Protein AF-A0A1I2AEE7-F1 (afdb_monomer)

Foldseek 3Di:
DPVLVVVVVVLVVQLVVLVVLVVVCVVVVPPVSVVVSVVSNVVSVVVVVVSDVVVDPPD

Radius of gyration: 13.91 Å; Cα contacts (8 Å, |Δi|>4): 23; chains: 1; bounding box: 38×20×33 Å

Mean predicted aligned error: 8.77 Å

Organism: NCBI:txid930128

Sequence (59 aa):
MSRIKIYFLLLAIFAVLSIAFIGVAIAERSIILAIVCIAGVYLSFTLARKLRDHVGPVS

Solvent-accessible surface area (backbone atoms only — not comparable to full-atom values): 3379 Å² total; per-residue (Å²): 130,66,69,66,61,52,54,51,50,53,51,49,53,51,50,53,50,39,56,52,50,49,54,52,21,62,75,69,70,37,67,69,50,49,55,53,36,54,52,49,49,52,50,51,51,52,49,50,52,50,55,46,60,78,66,44,85,90,121

pLDDT: mean 74.48, std 9.37, range [42.84, 88.25]

Nearest PDB structures (foldseek):
  7kae-assembly1_A  TM=7.847E-01  e=5.883E+00  Escherichi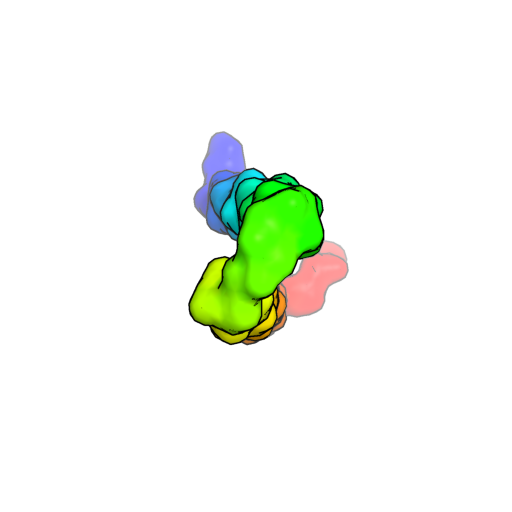a coli

InterPro domains:
  IPR035211 Protein of unknown function DUF5325 [PF17259] (1-52)

Secondary structure (DSSP, 8-state):
--HHHHHHHHHHHHHHHHHHHHHHHHHTT-HHHHHHHHHHHHHHHHHHHHHHHHH----

Structure (mmCIF, N/CA/C/O backbone):
data_AF-A0A1I2AEE7-F1
#
_entry.id   AF-A0A1I2AEE7-F1
#
loop_
_atom_site.group_PDB
_atom_site.id
_atom_site.type_symbol
_atom_site.label_atom_id
_atom_site.label_alt_id
_atom_site.label_comp_id
_atom_site.label_asym_id
_atom_site.label_entity_id
_atom_site.label_seq_id
_atom_site.pdbx_PDB_ins_code
_atom_site.Cartn_x
_atom_site.Cartn_y
_atom_site.Cartn_z
_atom_site.oc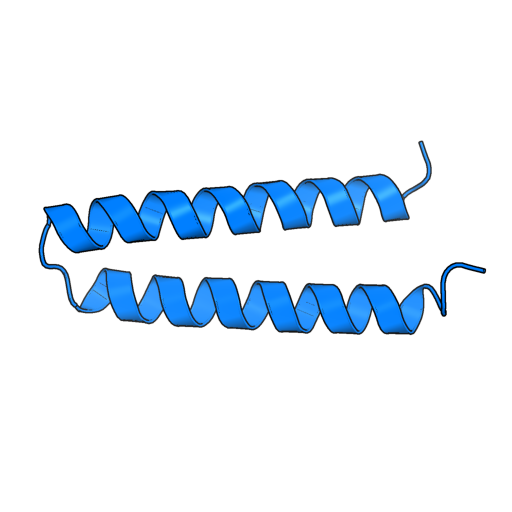cupancy
_atom_site.B_iso_or_equiv
_atom_site.auth_seq_id
_atom_site.auth_comp_id
_atom_site.auth_asym_id
_atom_site.auth_atom_id
_atom_site.pdbx_PDB_model_num
ATOM 1 N N . MET A 1 1 ? -9.952 13.666 20.085 1.00 50.41 1 MET A N 1
ATOM 2 C CA . MET A 1 1 ? -9.949 13.377 18.630 1.00 50.41 1 MET A CA 1
ATOM 3 C C . MET A 1 1 ? -10.733 12.084 18.408 1.00 50.41 1 MET A C 1
ATOM 5 O O . MET A 1 1 ? -10.378 11.088 19.023 1.00 50.41 1 MET A O 1
ATOM 9 N N . SER A 1 2 ? -11.828 12.078 17.639 1.00 68.25 2 SER A N 1
ATOM 10 C CA . SER A 1 2 ? -12.625 10.851 17.440 1.00 68.25 2 SER A CA 1
ATOM 11 C C . SER A 1 2 ? -11.789 9.770 16.740 1.00 68.25 2 SER A C 1
ATOM 13 O O .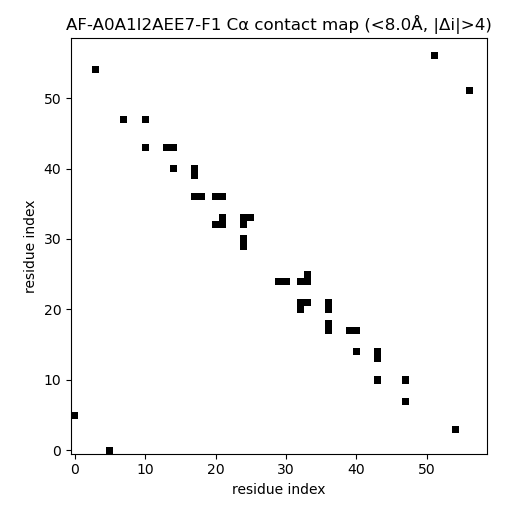 SER A 1 2 ? -11.135 10.075 15.741 1.00 68.25 2 SER A O 1
ATOM 15 N N . ARG A 1 3 ? -11.796 8.527 17.253 1.00 71.88 3 ARG A N 1
ATOM 16 C CA . ARG A 1 3 ? -10.952 7.412 16.763 1.00 71.88 3 ARG A CA 1
ATOM 17 C C . ARG A 1 3 ? -11.073 7.200 15.249 1.00 71.88 3 ARG A C 1
ATOM 19 O O . ARG A 1 3 ? -10.091 6.904 14.585 1.00 71.88 3 ARG A O 1
ATOM 26 N N . ILE A 1 4 ? -12.249 7.466 14.692 1.00 72.88 4 ILE A N 1
ATOM 27 C CA . ILE A 1 4 ? -12.562 7.339 13.263 1.00 72.88 4 ILE A CA 1
ATOM 28 C C . ILE A 1 4 ? -11.735 8.310 12.406 1.00 72.88 4 ILE A C 1
ATOM 30 O O . ILE A 1 4 ? -11.232 7.932 11.352 1.00 72.88 4 ILE A O 1
ATOM 34 N N . LYS A 1 5 ? -11.534 9.549 12.881 1.00 77.19 5 LYS A N 1
ATOM 35 C CA . LYS A 1 5 ? -10.704 10.548 12.187 1.00 77.19 5 LYS A CA 1
ATOM 36 C C . LYS A 1 5 ? -9.243 10.105 12.126 1.00 77.19 5 LYS A C 1
ATOM 38 O O . LYS A 1 5 ? -8.580 10.366 11.132 1.00 77.19 5 LYS A O 1
ATOM 43 N N . ILE A 1 6 ? -8.765 9.407 13.158 1.00 83.56 6 ILE A N 1
ATOM 44 C CA . ILE A 1 6 ? -7.405 8.854 13.206 1.00 83.56 6 ILE A CA 1
ATOM 45 C C . ILE A 1 6 ? -7.265 7.709 12.196 1.00 83.56 6 ILE A C 1
ATOM 47 O O . ILE A 1 6 ? -6.304 7.702 11.435 1.00 83.56 6 ILE A O 1
ATOM 51 N N . TYR A 1 7 ? -8.240 6.794 12.118 1.00 78.06 7 TYR A N 1
ATOM 52 C CA . TYR A 1 7 ? -8.240 5.734 11.100 1.00 78.06 7 TYR A CA 1
ATOM 53 C C . TYR A 1 7 ? -8.294 6.291 9.676 1.00 78.06 7 TYR A C 1
ATOM 55 O O . TYR A 1 7 ? -7.572 5.811 8.808 1.00 78.06 7 TYR A O 1
ATOM 63 N N . PHE A 1 8 ? -9.096 7.331 9.438 1.00 77.50 8 PHE A N 1
ATOM 64 C CA . PHE A 1 8 ? -9.166 7.980 8.131 1.00 77.50 8 PHE A CA 1
ATOM 65 C C . PHE A 1 8 ? -7.850 8.681 7.766 1.00 77.50 8 PHE A C 1
ATOM 67 O O . PHE A 1 8 ? -7.391 8.577 6.633 1.00 77.50 8 PHE A O 1
ATOM 74 N N . LEU A 1 9 ? -7.209 9.338 8.738 1.00 83.44 9 LEU A N 1
ATOM 75 C CA . LEU A 1 9 ? -5.902 9.967 8.555 1.00 83.44 9 LEU A CA 1
ATOM 76 C C . LEU A 1 9 ? -4.821 8.929 8.218 1.00 83.44 9 LEU A C 1
ATOM 78 O O . LEU A 1 9 ? -4.038 9.128 7.296 1.00 83.44 9 LEU A O 1
ATOM 82 N N . LEU A 1 10 ? -4.806 7.801 8.931 1.00 82.69 10 LEU A N 1
ATOM 83 C CA . LEU A 1 10 ? -3.834 6.726 8.726 1.00 82.69 10 LEU A CA 1
ATOM 84 C C . LEU A 1 10 ? -4.022 6.058 7.357 1.00 82.69 10 LEU A C 1
ATOM 86 O O . LEU A 1 10 ? -3.051 5.777 6.658 1.00 82.69 10 LEU A O 1
ATOM 90 N N . LEU A 1 11 ? -5.276 5.891 6.933 1.00 79.12 11 LEU A N 1
ATOM 91 C CA . LEU A 1 11 ? -5.614 5.377 5.612 1.00 79.12 11 LEU A CA 1
ATOM 92 C C . LEU A 1 11 ? -5.229 6.350 4.487 1.00 79.12 11 LEU A C 1
ATOM 94 O O . LEU A 1 11 ? -4.731 5.918 3.450 1.00 79.12 11 LEU A O 1
ATOM 98 N N . ALA A 1 12 ? -5.405 7.657 4.705 1.00 82.06 12 ALA A N 1
ATOM 99 C CA . ALA A 1 12 ? -4.978 8.690 3.767 1.00 82.06 12 ALA A CA 1
ATOM 100 C C . ALA A 1 12 ? -3.450 8.717 3.606 1.00 82.06 12 ALA A C 1
ATOM 102 O O . ALA A 1 12 ? -2.957 8.750 2.481 1.00 82.06 12 ALA A O 1
ATOM 103 N N . ILE A 1 13 ? -2.695 8.626 4.707 1.00 88.25 13 ILE A N 1
ATOM 104 C CA . ILE A 1 13 ? -1.226 8.531 4.675 1.00 88.25 13 ILE A CA 1
ATOM 105 C C . ILE A 1 13 ? -0.787 7.296 3.879 1.00 88.25 13 ILE A C 1
ATOM 107 O O . ILE A 1 13 ? 0.089 7.393 3.023 1.00 88.25 13 ILE A O 1
ATOM 111 N N . PHE A 1 14 ? -1.430 6.150 4.107 1.00 82.62 14 PHE A N 1
ATOM 112 C CA . PHE A 1 14 ? -1.115 4.910 3.398 1.00 82.62 14 PHE A CA 1
ATOM 113 C C . PHE A 1 14 ? -1.413 4.993 1.890 1.00 82.62 14 PHE A C 1
ATOM 115 O O . PHE A 1 14 ? -0.638 4.497 1.068 1.00 82.62 14 PHE A O 1
ATOM 122 N N . ALA A 1 15 ? -2.508 5.656 1.510 1.00 82.62 15 ALA A N 1
ATOM 123 C CA . ALA A 1 15 ? -2.858 5.882 0.111 1.00 82.62 15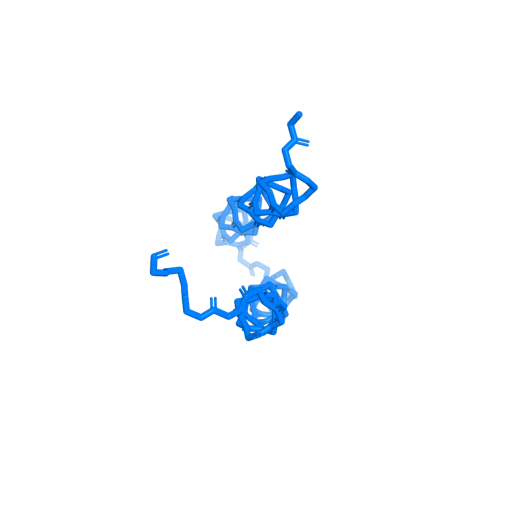 ALA A CA 1
ATOM 124 C C . ALA A 1 15 ? -1.840 6.793 -0.596 1.00 82.62 15 ALA A C 1
ATOM 126 O O . ALA A 1 15 ? -1.382 6.465 -1.690 1.00 82.62 15 ALA A O 1
ATOM 127 N N . VAL A 1 16 ? -1.437 7.897 0.044 1.00 87.12 16 VAL A N 1
ATOM 128 C CA . VAL A 1 16 ? -0.406 8.803 -0.494 1.00 87.12 16 VAL A CA 1
ATOM 129 C C . VAL A 1 16 ? 0.931 8.081 -0.631 1.00 87.12 16 VAL A C 1
ATOM 131 O O . VAL A 1 16 ? 1.592 8.214 -1.659 1.00 87.12 16 VAL A O 1
ATOM 134 N N . LEU A 1 17 ? 1.304 7.268 0.361 1.00 83.88 17 LEU A N 1
ATOM 135 C CA . LEU A 1 17 ? 2.534 6.487 0.311 1.00 83.88 17 LEU A CA 1
ATOM 136 C C . LEU A 1 17 ? 2.502 5.475 -0.843 1.00 83.88 17 LEU A C 1
ATOM 138 O O . LEU A 1 17 ? 3.472 5.375 -1.585 1.00 83.88 17 LEU A O 1
ATOM 142 N N . SER A 1 18 ? 1.372 4.797 -1.065 1.00 77.69 18 SER A N 1
ATOM 143 C CA . SER A 1 18 ? 1.209 3.896 -2.215 1.00 77.69 18 SER A CA 1
ATOM 144 C C . SER A 1 18 ? 1.368 4.638 -3.546 1.00 77.69 18 SER A C 1
ATOM 146 O O . SER A 1 18 ? 2.109 4.193 -4.415 1.00 77.69 18 SER A O 1
ATOM 148 N N . ILE A 1 19 ? 0.756 5.814 -3.702 1.00 81.50 19 ILE A N 1
ATOM 149 C CA . ILE A 1 19 ? 0.918 6.628 -4.918 1.00 81.50 19 ILE A CA 1
ATOM 150 C C . ILE A 1 19 ? 2.381 7.068 -5.097 1.00 81.50 19 ILE A C 1
ATOM 152 O O . ILE A 1 19 ? 2.898 7.028 -6.208 1.00 81.50 19 ILE A O 1
ATOM 156 N N . ALA A 1 20 ? 3.088 7.429 -4.025 1.00 84.19 20 ALA A N 1
ATOM 157 C CA . ALA A 1 20 ? 4.509 7.771 -4.103 1.00 84.19 20 ALA A CA 1
ATOM 158 C C . ALA A 1 20 ? 5.369 6.575 -4.557 1.00 84.19 20 ALA A C 1
ATOM 160 O O . ALA A 1 20 ? 6.223 6.720 -5.434 1.00 84.19 20 ALA A O 1
ATOM 161 N N . PHE A 1 21 ? 5.096 5.378 -4.029 1.00 75.19 21 PHE A N 1
ATOM 162 C CA . PHE A 1 21 ? 5.758 4.144 -4.457 1.00 75.19 21 PHE A CA 1
ATOM 163 C C . PHE A 1 21 ? 5.458 3.782 -5.917 1.00 75.19 21 PHE A C 1
ATOM 165 O O . PHE A 1 21 ? 6.325 3.221 -6.584 1.00 75.19 21 PHE A O 1
ATOM 172 N N . ILE A 1 22 ? 4.286 4.146 -6.451 1.00 74.19 22 ILE A N 1
ATOM 173 C CA . ILE A 1 22 ? 3.978 3.955 -7.875 1.00 74.19 22 ILE A CA 1
ATOM 174 C C . ILE A 1 22 ? 4.923 4.772 -8.765 1.00 74.19 22 ILE A C 1
ATOM 176 O O . ILE A 1 22 ? 5.386 4.271 -9.787 1.00 74.19 22 ILE A O 1
ATOM 180 N N . GLY A 1 23 ? 5.283 5.993 -8.352 1.00 75.75 23 GLY A N 1
ATOM 181 C CA . GLY A 1 23 ? 6.236 6.839 -9.074 1.00 75.75 23 GLY A CA 1
ATOM 182 C C . GLY A 1 23 ? 7.645 6.242 -9.102 1.00 75.75 23 GLY A C 1
ATOM 183 O O . GLY A 1 23 ? 8.285 6.215 -10.153 1.00 75.75 23 GLY A O 1
ATOM 184 N N . VAL A 1 24 ? 8.093 5.688 -7.971 1.00 76.00 24 VAL A N 1
ATOM 185 C CA . VAL A 1 24 ? 9.377 4.972 -7.866 1.00 76.00 24 VAL A CA 1
ATOM 186 C C . VAL A 1 24 ? 9.371 3.704 -8.728 1.00 76.00 24 VAL A C 1
ATOM 188 O O . VAL A 1 24 ? 10.326 3.447 -9.456 1.00 76.00 24 VAL A O 1
ATOM 191 N N . ALA A 1 25 ? 8.266 2.954 -8.734 1.00 69.81 25 ALA A N 1
ATOM 192 C CA . ALA A 1 25 ? 8.115 1.750 -9.551 1.00 69.81 25 ALA A CA 1
ATOM 193 C C . ALA A 1 25 ? 8.226 2.034 -11.060 1.00 69.81 25 ALA A C 1
ATOM 195 O O . ALA A 1 25 ? 8.836 1.248 -11.791 1.00 69.81 25 ALA A O 1
ATOM 196 N N . ILE A 1 26 ? 7.662 3.161 -11.521 1.00 69.31 26 ILE A N 1
ATOM 197 C CA . ILE A 1 26 ? 7.814 3.637 -12.903 1.00 69.31 26 ILE A CA 1
ATOM 198 C C . ILE A 1 26 ? 9.276 4.005 -13.193 1.00 69.31 26 ILE A C 1
ATOM 200 O O . ILE A 1 26 ? 9.787 3.626 -14.247 1.00 69.31 26 ILE A O 1
ATOM 204 N N . ALA A 1 27 ? 9.946 4.711 -12.274 1.00 76.00 27 ALA A N 1
ATOM 205 C CA . ALA A 1 27 ? 11.332 5.145 -12.451 1.00 76.00 27 ALA A CA 1
ATOM 206 C C . ALA A 1 27 ? 12.303 3.960 -12.583 1.00 76.00 27 ALA A C 1
ATOM 208 O O . ALA A 1 27 ? 13.201 3.992 -13.421 1.00 76.00 27 ALA A O 1
ATOM 209 N N . GLU A 1 28 ? 12.084 2.890 -11.817 1.00 72.31 28 GLU A N 1
ATOM 210 C CA . GLU A 1 28 ? 12.927 1.689 -11.846 1.00 72.31 28 GLU A CA 1
ATOM 211 C C . GLU A 1 28 ? 12.473 0.621 -12.865 1.00 72.31 28 GLU A C 1
ATOM 213 O O . GLU A 1 28 ? 13.123 -0.415 -12.993 1.00 72.31 28 GLU A O 1
ATOM 218 N N . ARG A 1 29 ? 11.366 0.830 -13.604 1.00 65.88 29 ARG A N 1
ATOM 219 C CA . ARG A 1 29 ? 10.744 -0.182 -14.497 1.00 65.88 29 ARG A CA 1
ATOM 220 C C . ARG A 1 29 ? 10.499 -1.540 -13.810 1.00 65.88 29 ARG A C 1
ATOM 222 O O . ARG A 1 29 ? 10.529 -2.594 -14.447 1.00 65.88 29 ARG A O 1
ATOM 229 N N . SER A 1 30 ? 10.229 -1.543 -12.508 1.00 66.06 30 SER A N 1
ATOM 230 C CA . SER A 1 30 ? 10.106 -2.787 -11.746 1.00 66.06 30 SER A CA 1
ATOM 231 C C . SER A 1 30 ? 8.662 -3.297 -11.721 1.00 66.06 30 SER A C 1
ATOM 233 O O . SER A 1 30 ? 7.797 -2.769 -11.020 1.00 66.06 30 SER A O 1
ATOM 235 N N . ILE A 1 31 ? 8.406 -4.373 -12.473 1.00 71.19 31 ILE A N 1
ATOM 236 C CA . ILE A 1 31 ? 7.095 -5.048 -12.574 1.00 71.19 31 ILE A CA 1
ATOM 237 C C . ILE A 1 31 ? 6.620 -5.560 -11.201 1.00 71.19 31 ILE A C 1
ATOM 239 O O . ILE A 1 31 ? 5.426 -5.558 -10.907 1.00 71.19 31 ILE A O 1
ATOM 243 N N . ILE A 1 32 ? 7.554 -5.950 -10.330 1.00 73.75 32 ILE A N 1
ATOM 244 C CA . ILE A 1 32 ? 7.262 -6.478 -8.990 1.00 73.75 32 ILE A CA 1
ATOM 245 C C . ILE A 1 32 ? 6.677 -5.381 -8.091 1.00 73.75 32 ILE A C 1
ATOM 247 O O . ILE A 1 32 ? 5.670 -5.612 -7.417 1.00 73.75 32 ILE A O 1
ATOM 251 N N . LEU A 1 33 ? 7.250 -4.169 -8.123 1.00 73.19 33 LEU A N 1
ATOM 252 C CA . LEU A 1 33 ? 6.708 -3.035 -7.370 1.00 73.19 33 LE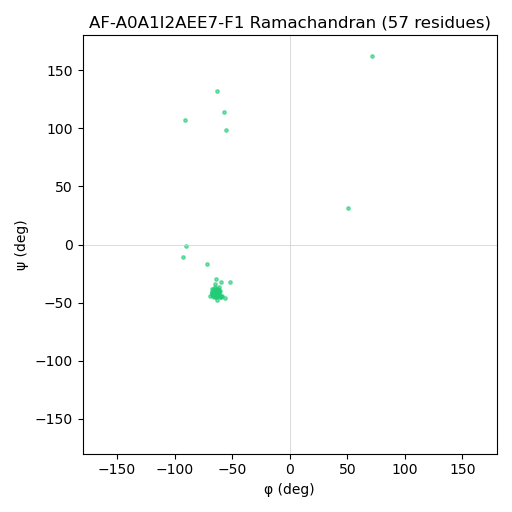U A CA 1
ATOM 253 C C . LEU A 1 33 ? 5.324 -2.626 -7.882 1.00 73.19 33 LEU A C 1
ATOM 255 O O . LEU A 1 33 ? 4.465 -2.288 -7.071 1.00 73.19 33 LEU A O 1
ATOM 259 N N . ALA A 1 34 ? 5.077 -2.701 -9.192 1.00 70.50 34 ALA A N 1
ATOM 260 C CA . ALA A 1 34 ? 3.767 -2.383 -9.757 1.00 70.50 34 ALA A CA 1
ATOM 261 C C . ALA A 1 34 ? 2.657 -3.296 -9.196 1.00 70.50 34 ALA A C 1
ATOM 263 O O . ALA A 1 34 ? 1.605 -2.805 -8.788 1.00 70.50 34 ALA A O 1
ATOM 264 N N . ILE A 1 35 ? 2.905 -4.607 -9.101 1.00 80.38 35 ILE A N 1
ATOM 265 C CA . ILE A 1 35 ? 1.939 -5.582 -8.562 1.00 80.38 35 ILE A CA 1
ATOM 266 C C . ILE A 1 35 ? 1.683 -5.337 -7.068 1.00 80.38 35 ILE A C 1
ATOM 268 O O . ILE A 1 35 ? 0.531 -5.326 -6.629 1.00 80.38 35 ILE A O 1
ATOM 272 N N . VAL A 1 36 ? 2.741 -5.084 -6.291 1.00 78.62 36 VAL A N 1
ATOM 273 C CA . VAL A 1 36 ? 2.637 -4.757 -4.858 1.00 78.62 36 VAL A CA 1
ATOM 274 C C . VAL A 1 36 ? 1.839 -3.471 -4.637 1.00 78.62 36 VAL A C 1
ATOM 276 O O . VAL A 1 36 ? 0.990 -3.420 -3.748 1.00 78.62 36 VAL A O 1
ATOM 279 N N . CYS A 1 37 ? 2.055 -2.450 -5.468 1.00 74.31 37 CYS A N 1
ATOM 280 C CA . CYS A 1 37 ? 1.336 -1.183 -5.374 1.00 74.31 37 CYS A CA 1
ATOM 281 C C . CYS A 1 37 ? -0.155 -1.345 -5.691 1.00 74.31 37 CYS A C 1
ATOM 283 O O . CYS A 1 37 ? -1.001 -0.847 -4.952 1.00 74.31 37 CYS A O 1
ATOM 285 N N . ILE A 1 38 ? -0.489 -2.097 -6.744 1.00 82.19 38 ILE A N 1
ATOM 286 C CA . ILE A 1 38 ? -1.880 -2.399 -7.109 1.00 82.19 38 ILE A CA 1
ATOM 287 C C . ILE A 1 38 ? -2.586 -3.139 -5.967 1.00 82.19 38 ILE A C 1
ATOM 289 O O . I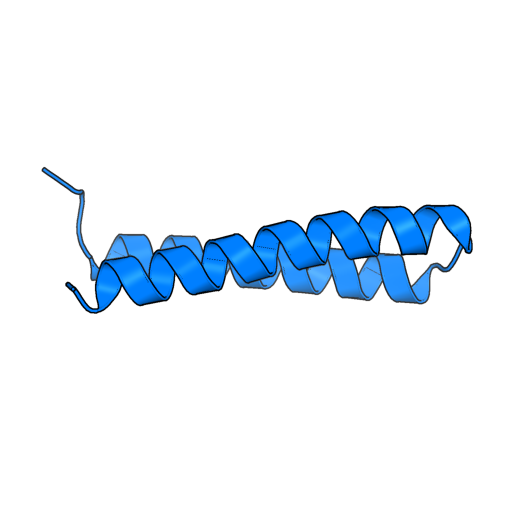LE A 1 38 ? -3.697 -2.765 -5.589 1.00 82.19 38 ILE A O 1
ATOM 293 N N . ALA A 1 39 ? -1.933 -4.141 -5.370 1.00 83.88 39 ALA A N 1
ATOM 294 C CA . ALA A 1 39 ? -2.479 -4.868 -4.227 1.00 83.88 39 ALA A CA 1
ATOM 295 C C . ALA A 1 39 ? -2.662 -3.963 -2.994 1.00 83.88 39 ALA A C 1
ATOM 297 O O . ALA A 1 39 ? -3.704 -4.021 -2.338 1.00 83.88 39 ALA A O 1
ATOM 298 N N . GLY A 1 40 ? -1.689 -3.090 -2.708 1.00 80.06 40 GLY A N 1
ATOM 299 C CA . GLY A 1 40 ? -1.742 -2.133 -1.601 1.00 80.06 40 GLY A CA 1
ATOM 300 C C . GLY A 1 40 ? -2.881 -1.125 -1.745 1.00 80.06 40 GLY A C 1
ATOM 301 O O . GLY A 1 40 ? -3.682 -0.965 -0.825 1.00 80.06 40 GLY A O 1
ATOM 302 N N . VAL A 1 41 ? -3.025 -0.517 -2.925 1.00 79.06 41 VAL A N 1
ATOM 303 C CA . VAL A 1 41 ? -4.117 0.423 -3.222 1.00 79.06 41 VAL A CA 1
ATOM 304 C C . VAL A 1 41 ? -5.471 -0.278 -3.150 1.00 79.06 41 VAL A C 1
ATOM 306 O O . VAL A 1 41 ? -6.406 0.261 -2.556 1.00 79.06 41 VAL A O 1
ATOM 309 N N . TYR A 1 42 ? -5.582 -1.491 -3.699 1.00 85.56 42 TYR A N 1
ATOM 310 C CA . TYR A 1 42 ? -6.822 -2.264 -3.666 1.00 85.56 42 TYR A CA 1
ATOM 311 C C . TYR A 1 42 ? -7.258 -2.591 -2.232 1.00 85.56 42 TYR A C 1
ATOM 313 O O . TYR A 1 42 ? -8.427 -2.397 -1.882 1.00 85.56 42 TYR A O 1
ATOM 321 N N . LEU A 1 43 ? -6.317 -3.016 -1.379 1.00 81.75 43 LEU A N 1
ATOM 322 C CA . LEU A 1 43 ? -6.555 -3.273 0.043 1.00 81.75 43 LEU A CA 1
ATOM 323 C C . LEU A 1 43 ? -6.943 -2.003 0.801 1.00 81.75 43 LEU A C 1
ATOM 325 O O . LEU A 1 43 ? -7.907 -2.014 1.565 1.00 81.75 43 LEU A O 1
ATOM 329 N N . SER A 1 44 ? -6.255 -0.886 0.566 1.00 76.69 44 SER A N 1
ATOM 330 C CA . SER A 1 44 ? -6.622 0.395 1.176 1.00 76.69 44 SER A CA 1
ATOM 331 C C . SER A 1 44 ? -8.026 0.836 0.786 1.00 76.69 44 SER A C 1
ATOM 333 O O . SER A 1 44 ? -8.773 1.304 1.643 1.00 76.69 44 SER A O 1
ATOM 335 N N . PHE A 1 45 ? -8.421 0.643 -0.474 1.00 79.50 45 PHE A N 1
ATOM 336 C CA . PHE A 1 45 ? -9.764 0.979 -0.941 1.00 79.50 45 PHE A CA 1
ATOM 337 C C . PHE A 1 45 ? -10.836 0.088 -0.310 1.00 79.50 45 PHE A C 1
ATOM 339 O O . PHE A 1 45 ? -11.895 0.574 0.089 1.00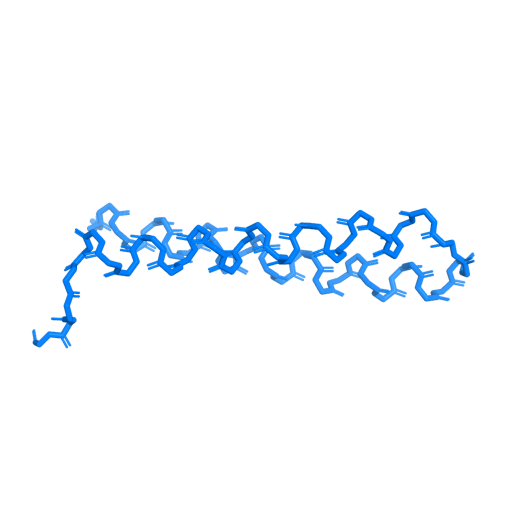 79.50 45 PHE A O 1
ATOM 346 N N . THR A 1 46 ? -10.572 -1.214 -0.183 1.00 81.75 46 THR A N 1
ATOM 347 C CA . THR A 1 46 ? -11.507 -2.148 0.465 1.00 81.75 46 THR A CA 1
ATOM 348 C C . THR A 1 46 ? -11.633 -1.878 1.960 1.00 81.75 46 THR A C 1
ATOM 350 O O . THR A 1 46 ? -12.753 -1.864 2.475 1.00 81.75 46 THR A O 1
ATOM 353 N N . LEU A 1 47 ? -10.526 -1.586 2.652 1.00 77.19 47 LEU A N 1
ATOM 354 C CA . LEU A 1 47 ? -10.555 -1.168 4.053 1.00 77.19 47 LEU A CA 1
ATOM 355 C C . LEU A 1 47 ? -11.287 0.165 4.225 1.00 77.19 47 LEU A C 1
ATOM 357 O O . LEU A 1 47 ? -12.119 0.263 5.121 1.00 77.19 47 LEU A O 1
ATOM 361 N N . ALA A 1 48 ? -11.053 1.156 3.357 1.00 74.81 48 ALA A N 1
ATOM 362 C CA . ALA A 1 48 ? -11.766 2.440 3.378 1.00 74.81 48 ALA A CA 1
ATOM 363 C C . ALA A 1 48 ? -13.273 2.240 3.287 1.00 74.81 48 ALA A C 1
ATOM 365 O O . ALA A 1 48 ? -14.048 2.834 4.036 1.00 74.81 48 ALA A O 1
ATOM 366 N N . ARG A 1 49 ? -13.679 1.372 2.362 1.00 77.88 49 ARG A N 1
ATOM 367 C CA . ARG A 1 49 ? -15.076 1.074 2.083 1.00 77.88 49 ARG A CA 1
ATOM 368 C C . ARG A 1 49 ? -15.729 0.341 3.252 1.00 77.88 49 ARG A C 1
ATOM 370 O O . ARG A 1 49 ? -16.814 0.737 3.656 1.00 77.88 49 ARG A O 1
ATOM 377 N N . LYS A 1 50 ? -15.042 -0.629 3.869 1.00 75.25 50 LYS A N 1
ATOM 378 C CA . LYS A 1 50 ? -15.522 -1.288 5.096 1.00 75.25 50 LYS A CA 1
ATOM 379 C C . LYS A 1 50 ? -15.576 -0.352 6.301 1.00 75.25 50 LYS A C 1
ATOM 381 O O . LYS A 1 50 ? -16.546 -0.385 7.046 1.00 75.25 50 LYS A O 1
ATOM 386 N N . LEU A 1 51 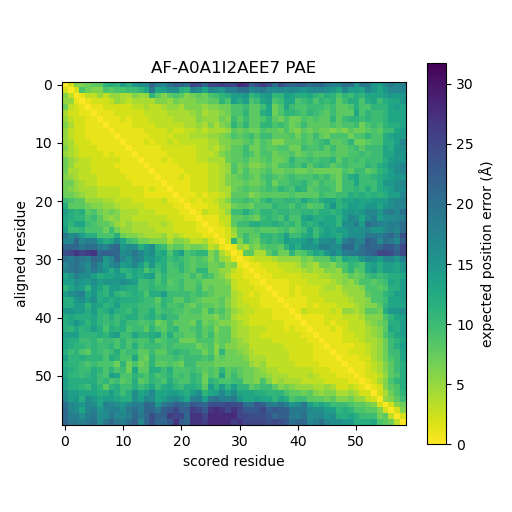? -14.570 0.500 6.485 1.00 71.19 51 LEU A N 1
ATOM 387 C CA . LEU A 1 51 ? -14.565 1.519 7.537 1.00 71.19 51 LEU A CA 1
ATOM 388 C C . LEU A 1 51 ? -15.722 2.510 7.357 1.00 71.19 51 LEU A C 1
ATOM 390 O O . LEU A 1 51 ? -16.324 2.910 8.346 1.00 71.19 51 LE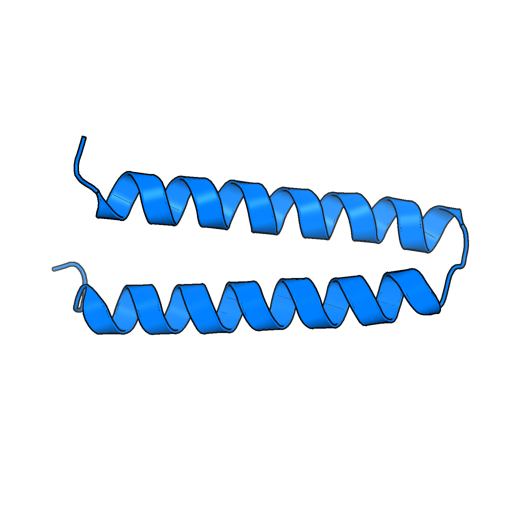U A O 1
ATOM 394 N N . ARG A 1 52 ? -16.069 2.867 6.113 1.00 69.75 52 ARG A N 1
ATOM 395 C CA . ARG A 1 52 ? -17.242 3.697 5.805 1.00 69.75 52 ARG A CA 1
ATOM 396 C C . ARG A 1 52 ? -18.557 2.988 6.130 1.00 69.75 52 ARG A C 1
ATOM 398 O O . ARG A 1 52 ? -19.448 3.619 6.681 1.00 69.75 52 ARG A O 1
ATOM 405 N N . ASP A 1 53 ? -18.652 1.696 5.832 1.00 70.19 53 ASP A N 1
ATOM 406 C CA . ASP A 1 53 ? -19.837 0.879 6.117 1.00 70.19 53 ASP A CA 1
ATOM 407 C C . ASP A 1 53 ? -20.090 0.755 7.631 1.00 70.19 53 ASP A C 1
ATOM 409 O O . ASP A 1 53 ? -21.190 1.009 8.113 1.00 70.19 53 ASP A O 1
ATOM 413 N N . HIS A 1 54 ? -19.034 0.490 8.410 1.00 65.88 54 HIS A N 1
ATOM 414 C CA . HIS A 1 54 ? -19.106 0.387 9.873 1.00 65.88 54 HIS A CA 1
ATOM 415 C C . HIS A 1 54 ? -19.313 1.724 10.601 1.00 65.88 54 HIS A C 1
ATOM 417 O O . HIS A 1 54 ? -19.665 1.728 11.779 1.00 65.88 54 HIS A O 1
ATOM 423 N N . VAL A 1 55 ? -19.073 2.853 9.933 1.00 64.62 55 VAL A N 1
ATOM 424 C CA . VAL A 1 55 ? -19.299 4.200 10.483 1.00 64.62 55 VAL A CA 1
ATOM 425 C C . VAL A 1 55 ? -20.697 4.732 10.128 1.00 64.62 55 VAL A C 1
ATOM 427 O O . VAL A 1 55 ? -21.141 5.700 10.740 1.00 64.62 55 VAL A O 1
ATOM 430 N N . GLY A 1 56 ? -21.428 4.069 9.221 1.00 51.38 56 GLY A N 1
ATOM 431 C CA . GLY A 1 56 ? -22.726 4.525 8.719 1.00 51.38 56 GLY A CA 1
ATOM 432 C C . GLY A 1 56 ? -22.606 5.741 7.784 1.00 51.38 56 GLY A C 1
ATOM 433 O O . GLY A 1 56 ? -21.565 6.410 7.753 1.00 51.38 56 GLY A O 1
ATOM 434 N N . PRO A 1 57 ? -23.641 6.044 6.970 1.00 49.50 57 PRO A N 1
ATOM 435 C CA . PRO A 1 57 ? -23.663 7.258 6.164 1.00 49.50 57 PRO A CA 1
ATOM 436 C C . PRO A 1 57 ? -23.518 8.454 7.104 1.00 49.50 57 PRO A C 1
ATOM 438 O O . PRO A 1 57 ? -24.387 8.694 7.938 1.00 49.50 57 PRO A O 1
ATOM 441 N N . VAL A 1 58 ? -22.397 9.171 6.986 1.00 55.84 58 VAL A N 1
ATOM 442 C CA . VAL A 1 58 ? -22.194 10.467 7.640 1.00 55.84 58 VAL A CA 1
ATOM 443 C C . VAL A 1 58 ? -23.348 11.365 7.197 1.00 55.84 58 VAL A C 1
ATOM 445 O O . VAL A 1 58 ? -23.344 11.865 6.072 1.00 55.84 58 VAL A O 1
ATOM 448 N N . SER A 1 59 ? -24.346 11.444 8.073 1.00 42.84 59 SER A N 1
ATOM 449 C CA . SER A 1 59 ? -25.475 12.366 8.080 1.00 42.84 59 SER A CA 1
ATOM 450 C C . SER A 1 59 ? -25.140 13.432 9.111 1.00 42.84 59 SER A C 1
ATOM 452 O O . SER A 1 59 ? -24.672 13.029 10.203 1.00 42.84 59 SER A O 1
#